Protein AF-A0A5B8LPK2-F1 (afdb_monomer_lite)

Sequence (133 aa):
MRNILSLARWVPFIIISVASLWASARTTEGYRDPVFDWDISWPAIANALTKMPHISSMVLIFLLAALAVGLGRLWLAALLTFAVAIGWEVVQMPTIGNNPRLADLAPDLVGIGIAWVIVALGAMLWRRLRPAR

Radius of gyration: 17.12 Å; chains: 1; bounding box: 50×18×56 Å

Foldseek 3Di:
DVVVQLVVLLVVLVVLLVVVLVVLLDAPVDWADFDAAADPDPVLLVVLLVPVVLLVSLLVSLVSLCSNVHPVPSVRSLVSSVVSVVSSLRSNRGYPPDHHYPSNCNSNVVSSVVNNVVSVVVVVVCVVPDPDD

Organism: NCBI:txid400770

pLDDT: mean 91.65, std 8.24, range [53.25, 98.56]

Structure (mmCIF, N/CA/C/O backbone):
data_AF-A0A5B8LPK2-F1
#
_entry.id   AF-A0A5B8LPK2-F1
#
loop_
_atom_site.group_PDB
_atom_site.id
_atom_site.type_symbol
_atom_site.label_atom_id
_atom_site.label_alt_id
_atom_site.label_comp_id
_atom_site.label_asym_id
_atom_site.label_entity_id
_atom_site.label_seq_id
_atom_site.pdbx_PDB_ins_code
_atom_site.Cartn_x
_atom_site.Cartn_y
_atom_site.Cartn_z
_atom_site.occupancy
_atom_site.B_iso_or_equiv
_atom_site.auth_seq_id
_atom_site.auth_comp_id
_atom_site.auth_asym_id
_atom_site.auth_atom_id
_atom_site.pdbx_PDB_model_num
ATOM 1 N N . MET A 1 1 ? -29.534 -4.105 8.029 1.00 57.16 1 MET A N 1
ATOM 2 C CA . MET A 1 1 ? -28.682 -2.893 8.165 1.00 57.16 1 MET A CA 1
ATOM 3 C C . MET A 1 1 ? -27.215 -3.196 8.489 1.00 57.16 1 MET A C 1
ATOM 5 O O . MET A 1 1 ? -26.349 -2.684 7.793 1.00 57.16 1 MET A O 1
ATOM 9 N N . ARG A 1 2 ? -26.901 -4.053 9.477 1.00 63.22 2 ARG A N 1
ATOM 10 C CA . ARG A 1 2 ? -25.512 -4.383 9.877 1.00 63.22 2 ARG A CA 1
ATOM 11 C C . ARG A 1 2 ? -24.631 -4.936 8.735 1.00 63.22 2 ARG A C 1
ATOM 13 O O . ARG A 1 2 ? -23.468 -4.561 8.639 1.00 63.22 2 ARG A O 1
ATOM 20 N N . ASN A 1 3 ? -25.201 -5.732 7.825 1.00 67.44 3 ASN A N 1
ATOM 21 C CA . ASN A 1 3 ? -24.483 -6.265 6.655 1.00 67.44 3 ASN A CA 1
ATOM 22 C C . ASN A 1 3 ? -24.221 -5.200 5.578 1.00 67.44 3 ASN A C 1
ATOM 24 O O . ASN A 1 3 ? -23.148 -5.187 4.990 1.00 67.44 3 ASN A O 1
ATOM 28 N N . ILE A 1 4 ? -25.154 -4.263 5.377 1.00 71.56 4 ILE A N 1
ATOM 29 C CA . ILE A 1 4 ? -25.017 -3.163 4.407 1.00 71.56 4 ILE A CA 1
ATOM 30 C C . ILE A 1 4 ? -23.896 -2.215 4.841 1.00 71.56 4 ILE A C 1
ATOM 32 O O . ILE A 1 4 ? -23.031 -1.882 4.042 1.00 71.56 4 ILE A O 1
ATOM 36 N N . LEU A 1 5 ? -23.852 -1.852 6.128 1.00 74.31 5 LEU A N 1
ATOM 37 C CA . LEU A 1 5 ? -22.760 -1.049 6.691 1.00 74.31 5 LEU A CA 1
ATOM 38 C C . LEU A 1 5 ? -21.414 -1.781 6.625 1.00 74.31 5 LEU A C 1
ATOM 40 O O . LEU A 1 5 ? -20.381 -1.152 6.423 1.00 74.31 5 LEU A O 1
ATOM 44 N N . SER A 1 6 ? -21.416 -3.108 6.780 1.00 76.56 6 SER A N 1
ATOM 45 C CA . SER A 1 6 ? -20.202 -3.910 6.626 1.00 76.56 6 SER A CA 1
ATOM 46 C C . SER A 1 6 ? -19.692 -3.902 5.185 1.00 76.56 6 SER A C 1
ATOM 48 O O . SER A 1 6 ? -18.493 -3.758 4.990 1.00 76.56 6 SER A O 1
ATOM 50 N N . LEU A 1 7 ? -20.577 -4.027 4.193 1.00 83.38 7 LEU A N 1
ATOM 51 C CA . LEU A 1 7 ? -20.241 -3.972 2.765 1.00 83.38 7 LEU A CA 1
ATOM 52 C C . LEU A 1 7 ? -19.806 -2.570 2.322 1.00 83.38 7 LEU A C 1
ATOM 54 O O . LEU A 1 7 ? -18.810 -2.431 1.620 1.00 83.38 7 LEU A O 1
ATOM 58 N N . ALA A 1 8 ? -20.487 -1.524 2.792 1.00 91.44 8 ALA A N 1
ATOM 59 C CA . ALA A 1 8 ? -20.169 -0.138 2.448 1.00 91.44 8 ALA A CA 1
ATOM 60 C C . ALA A 1 8 ? -18.730 0.257 2.826 1.00 91.44 8 ALA A C 1
ATOM 62 O O . ALA A 1 8 ? -18.109 1.058 2.136 1.00 91.44 8 ALA A O 1
ATOM 63 N N . ARG A 1 9 ? -18.164 -0.344 3.882 1.00 93.62 9 ARG A N 1
ATOM 64 C CA . ARG A 1 9 ? -16.775 -0.101 4.313 1.00 93.62 9 ARG A CA 1
ATOM 65 C C . ARG A 1 9 ? -15.723 -0.621 3.334 1.00 93.62 9 ARG A C 1
ATOM 67 O O . ARG A 1 9 ? -14.594 -0.147 3.379 1.00 93.62 9 ARG A O 1
ATOM 74 N N . TRP A 1 10 ? -16.076 -1.575 2.473 1.00 96.25 10 TRP A N 1
ATOM 75 C CA . TRP A 1 10 ? -15.172 -2.101 1.446 1.00 96.25 10 TRP A CA 1
ATOM 76 C C . TRP A 1 10 ? -15.109 -1.218 0.209 1.00 96.25 10 TRP A C 1
ATOM 78 O O . TRP A 1 10 ? -14.087 -1.208 -0.470 1.00 96.25 10 TRP A O 1
ATOM 88 N N . VAL A 1 11 ? -16.177 -0.468 -0.074 1.00 96.06 11 VAL A N 1
ATOM 89 C CA . VAL A 1 11 ? -16.303 0.331 -1.299 1.00 96.06 11 VAL A CA 1
ATOM 90 C C . VAL A 1 11 ? -15.118 1.289 -1.490 1.00 96.06 11 VAL A C 1
ATOM 92 O O . VAL A 1 11 ? -14.528 1.251 -2.568 1.00 96.06 11 VAL A O 1
ATOM 95 N N . PRO A 1 12 ? -14.682 2.076 -0.482 1.00 96.81 12 PRO A N 1
ATOM 96 C CA . PRO A 1 12 ? -13.538 2.970 -0.648 1.00 96.81 12 PRO A CA 1
ATOM 97 C C . PRO A 1 12 ? -12.239 2.229 -0.969 1.00 96.81 12 PRO A C 1
ATOM 99 O O . PRO A 1 12 ? -11.500 2.653 -1.850 1.00 96.81 12 PRO A O 1
ATOM 102 N N . PHE A 1 13 ? -11.977 1.110 -0.283 1.00 97.94 13 PHE A N 1
ATOM 103 C CA . PHE A 1 13 ? -10.787 0.296 -0.526 1.00 97.94 13 PHE A CA 1
ATOM 104 C C . PHE A 1 13 ? -10.791 -0.254 -1.953 1.00 97.94 13 PHE A C 1
ATOM 106 O O . PHE A 1 13 ? -9.843 -0.025 -2.691 1.00 97.94 13 PHE A O 1
ATOM 113 N N . ILE A 1 14 ? -11.889 -0.887 -2.375 1.00 97.75 14 ILE A N 1
ATOM 114 C CA . ILE A 1 14 ? -12.001 -1.484 -3.712 1.00 97.75 14 ILE A CA 1
ATOM 115 C C . ILE A 1 14 ? -11.819 -0.424 -4.801 1.00 97.75 14 ILE A C 1
ATOM 117 O O . ILE A 1 14 ? -11.015 -0.620 -5.708 1.00 97.75 14 ILE A O 1
ATOM 121 N N . ILE A 1 15 ? -12.534 0.703 -4.708 1.00 97.81 15 ILE A N 1
ATOM 122 C CA . ILE A 1 15 ? -12.465 1.762 -5.723 1.00 97.81 15 ILE A CA 1
ATOM 123 C C . ILE A 1 15 ? -11.040 2.303 -5.836 1.00 97.81 15 ILE A C 1
ATOM 125 O O . ILE A 1 15 ? -10.514 2.399 -6.942 1.00 97.81 15 ILE A O 1
ATOM 129 N N . ILE A 1 16 ? -10.404 2.632 -4.709 1.00 98.06 16 ILE A N 1
ATOM 130 C CA . ILE A 1 16 ? -9.068 3.236 -4.712 1.00 98.06 16 ILE A CA 1
ATOM 131 C C . ILE A 1 16 ? -8.002 2.232 -5.154 1.00 98.06 16 ILE A C 1
ATOM 133 O O . ILE A 1 16 ? -7.119 2.604 -5.919 1.00 98.06 16 ILE A O 1
ATOM 137 N N . SER A 1 17 ? -8.097 0.965 -4.747 1.00 97.75 17 SER A N 1
ATOM 138 C CA . SER A 1 17 ? -7.184 -0.089 -5.204 1.00 97.75 17 SER A CA 1
ATOM 139 C C . SER A 1 17 ? -7.297 -0.344 -6.706 1.00 97.75 17 SER A C 1
ATOM 141 O O . SER A 1 17 ? -6.284 -0.459 -7.387 1.00 97.75 17 SER A O 1
ATOM 143 N N . VAL A 1 18 ? -8.515 -0.400 -7.252 1.00 97.81 18 VAL A N 1
ATOM 144 C CA . VAL A 1 18 ? -8.713 -0.577 -8.699 1.00 97.81 18 VAL A CA 1
ATOM 145 C C . VAL A 1 18 ? -8.231 0.654 -9.466 1.00 97.81 18 VAL A C 1
ATOM 147 O O . VAL A 1 18 ? -7.528 0.516 -10.466 1.00 97.81 18 VAL A O 1
ATOM 150 N N . ALA A 1 19 ? -8.564 1.856 -8.992 1.00 97.00 19 ALA A N 1
ATOM 151 C CA . ALA A 1 19 ? -8.132 3.098 -9.622 1.00 97.00 19 ALA A CA 1
ATOM 152 C C . ALA A 1 19 ? -6.606 3.255 -9.603 1.00 97.00 19 ALA A C 1
ATOM 154 O O . ALA A 1 19 ? -6.035 3.711 -10.591 1.00 97.00 19 ALA A O 1
ATOM 155 N N . SER A 1 20 ? -5.937 2.853 -8.518 1.00 96.19 20 SER A N 1
ATOM 156 C CA . SER A 1 20 ? -4.479 2.924 -8.420 1.00 96.19 20 SER A CA 1
ATOM 157 C C . SER A 1 20 ? -3.788 1.906 -9.325 1.00 96.19 20 SER A C 1
ATOM 159 O O . SER A 1 20 ? -2.824 2.265 -9.991 1.00 96.19 20 SER A O 1
ATOM 161 N N . LEU A 1 21 ? -4.308 0.677 -9.432 1.00 95.69 21 LEU A N 1
ATOM 162 C CA . LEU A 1 21 ? -3.827 -0.312 -10.405 1.00 95.69 21 LEU A CA 1
ATOM 163 C C . LEU A 1 21 ? -3.982 0.199 -11.838 1.00 95.69 21 LEU A C 1
ATOM 165 O O . LEU A 1 21 ? -3.043 0.132 -12.627 1.00 95.69 21 LEU A O 1
ATOM 169 N N . TRP A 1 22 ? -5.150 0.755 -12.163 1.00 94.81 22 TRP A N 1
ATOM 170 C CA . TRP A 1 22 ? -5.387 1.351 -13.472 1.00 94.81 22 TRP A CA 1
ATOM 171 C C . TRP A 1 22 ? -4.416 2.499 -13.751 1.00 94.81 22 TRP A C 1
ATOM 173 O O . TRP A 1 22 ? -3.820 2.528 -14.821 1.00 94.81 22 TRP A O 1
ATOM 183 N N . ALA A 1 23 ? -4.209 3.402 -12.789 1.00 92.50 23 ALA A N 1
ATOM 184 C CA . ALA A 1 23 ? -3.270 4.512 -12.923 1.00 92.50 23 ALA A CA 1
ATOM 185 C C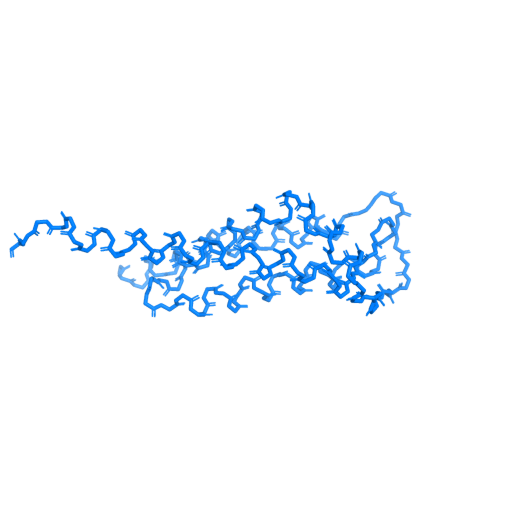 . ALA A 1 23 ? -1.821 4.029 -13.107 1.00 92.50 23 ALA A C 1
ATOM 187 O O . ALA A 1 23 ? -1.130 4.534 -13.987 1.00 92.50 23 ALA A O 1
ATOM 188 N N . SER A 1 24 ? -1.390 3.016 -12.350 1.00 90.19 24 SER A N 1
ATOM 189 C CA . SER A 1 24 ? -0.061 2.399 -12.473 1.00 90.19 24 SER A CA 1
ATOM 190 C C . SER A 1 24 ? 0.171 1.725 -13.828 1.00 90.19 24 SER A C 1
ATOM 192 O O . SER A 1 24 ? 1.300 1.682 -14.301 1.00 90.19 24 SER A O 1
ATOM 194 N N . ALA A 1 25 ? -0.884 1.228 -14.479 1.00 89.88 25 ALA A N 1
ATOM 195 C CA . ALA A 1 25 ? -0.802 0.599 -15.799 1.00 89.88 25 ALA A CA 1
ATOM 196 C C . ALA A 1 25 ? -0.748 1.607 -16.969 1.00 89.88 25 ALA A C 1
ATOM 198 O O . ALA A 1 25 ? -0.624 1.209 -18.135 1.00 89.88 25 ALA A O 1
ATOM 199 N N . ARG A 1 26 ? -0.913 2.910 -16.699 1.00 89.81 26 ARG A N 1
ATOM 200 C CA . ARG A 1 26 ? -0.916 3.954 -17.731 1.00 89.81 26 ARG A CA 1
ATOM 201 C C . ARG A 1 26 ? 0.514 4.340 -18.090 1.00 89.81 26 ARG A C 1
ATOM 203 O O . ARG A 1 26 ? 1.324 4.654 -17.230 1.00 89.81 26 ARG A O 1
ATOM 210 N N . THR A 1 27 ? 0.784 4.404 -19.387 1.00 84.06 27 THR A N 1
ATOM 211 C CA . THR A 1 27 ? 2.038 4.911 -19.948 1.00 84.06 27 THR A CA 1
ATOM 212 C C . THR A 1 27 ? 1.746 5.668 -21.239 1.00 84.06 27 THR A C 1
ATOM 214 O O . THR A 1 27 ? 0.781 5.366 -21.946 1.00 84.06 27 THR A O 1
ATOM 217 N N . THR A 1 28 ? 2.553 6.685 -21.525 1.00 82.00 28 THR A N 1
ATOM 218 C CA . THR A 1 28 ? 2.537 7.436 -22.789 1.00 82.00 28 THR A CA 1
ATOM 219 C C . THR A 1 28 ? 3.539 6.892 -23.803 1.00 82.00 28 THR A C 1
ATOM 221 O O . THR A 1 28 ? 3.491 7.280 -24.965 1.00 82.00 28 THR A O 1
ATOM 224 N N . GLU A 1 29 ? 4.435 6.001 -23.376 1.00 87.50 29 GLU A N 1
ATOM 225 C CA . GLU A 1 29 ? 5.561 5.501 -24.176 1.00 87.50 29 GLU A CA 1
ATOM 226 C C . GLU A 1 29 ? 5.274 4.136 -24.821 1.00 87.50 29 GLU A C 1
ATOM 228 O O . GLU A 1 29 ? 6.042 3.667 -25.656 1.00 87.50 29 GLU A O 1
ATOM 233 N N . GLY A 1 30 ? 4.140 3.517 -24.478 1.00 89.56 30 GLY A N 1
ATOM 234 C CA . GLY A 1 30 ? 3.704 2.228 -25.013 1.00 89.56 30 GLY A CA 1
ATOM 235 C C . GLY A 1 30 ? 4.044 1.045 -24.106 1.00 89.56 30 GLY A C 1
ATOM 236 O O . GLY A 1 30 ? 4.480 1.204 -22.966 1.00 89.56 30 GLY A O 1
ATOM 237 N N . TYR A 1 31 ? 3.800 -0.160 -24.616 1.00 91.06 31 TYR A N 1
ATOM 238 C CA . TYR A 1 31 ? 3.987 -1.408 -23.881 1.00 91.06 31 TYR A CA 1
ATOM 239 C C . TYR A 1 31 ? 5.113 -2.242 -24.494 1.00 91.06 31 TYR A C 1
ATOM 241 O O . TYR A 1 31 ? 5.367 -2.179 -25.696 1.00 91.06 31 TYR A O 1
ATOM 249 N N . ARG A 1 32 ? 5.767 -3.035 -23.652 1.00 89.62 32 ARG A N 1
ATOM 250 C CA . ARG A 1 32 ? 6.816 -3.997 -23.988 1.00 89.62 32 ARG A CA 1
ATOM 251 C C . ARG A 1 32 ? 6.518 -5.344 -23.335 1.00 89.62 32 ARG A C 1
ATOM 253 O O . ARG A 1 32 ? 5.607 -5.450 -22.511 1.00 89.62 32 ARG A O 1
ATOM 260 N N . ASP A 1 33 ? 7.325 -6.346 -23.667 1.00 91.75 33 ASP A N 1
ATOM 261 C CA . ASP A 1 33 ? 7.305 -7.614 -22.945 1.00 91.75 33 ASP A CA 1
ATOM 262 C C . ASP A 1 33 ? 7.546 -7.379 -21.442 1.00 91.75 33 ASP A C 1
ATOM 264 O O . ASP A 1 33 ? 8.379 -6.535 -21.089 1.00 91.75 33 ASP A O 1
ATOM 268 N N . PRO A 1 34 ? 6.827 -8.087 -20.549 1.00 89.75 34 PRO A N 1
ATOM 269 C CA . PRO A 1 34 ? 6.977 -7.916 -19.110 1.00 89.75 34 PRO A CA 1
ATOM 270 C C . PRO A 1 34 ? 8.419 -8.154 -18.653 1.00 89.75 34 PRO A C 1
ATOM 272 O O . PRO A 1 34 ? 8.971 -9.238 -18.845 1.00 89.75 34 PRO A O 1
ATOM 275 N N . VAL A 1 35 ? 9.011 -7.154 -18.000 1.00 88.19 35 VAL A N 1
ATOM 276 C CA . VAL A 1 35 ? 10.331 -7.269 -17.368 1.00 88.19 35 VAL A CA 1
ATOM 277 C C . VAL A 1 35 ? 10.209 -6.903 -15.896 1.00 88.19 35 VAL A C 1
ATOM 279 O O . VAL A 1 35 ? 9.599 -5.894 -15.551 1.00 88.19 35 VAL A O 1
ATOM 282 N N . PHE A 1 36 ? 10.819 -7.721 -15.041 1.00 88.81 36 PHE A N 1
ATOM 283 C CA . PHE A 1 36 ? 10.946 -7.460 -13.614 1.00 88.81 36 PHE A CA 1
ATOM 284 C C . PHE A 1 36 ? 12.416 -7.517 -13.220 1.00 88.81 36 PHE A C 1
ATOM 286 O O . PHE A 1 36 ? 13.113 -8.483 -13.545 1.00 88.81 36 PHE A O 1
ATOM 293 N N . ASP A 1 37 ? 12.881 -6.473 -12.547 1.00 90.00 37 ASP A N 1
ATOM 294 C CA . ASP A 1 37 ? 14.252 -6.392 -12.066 1.00 90.00 37 ASP A CA 1
ATOM 295 C C . ASP A 1 37 ? 14.337 -6.959 -10.641 1.00 90.00 37 ASP A C 1
ATOM 297 O O . ASP A 1 37 ? 13.649 -6.526 -9.716 1.00 90.00 37 ASP A O 1
ATOM 301 N N . TRP A 1 38 ? 15.181 -7.973 -10.472 1.00 91.44 38 TRP A N 1
ATOM 302 C CA . TRP A 1 38 ? 15.350 -8.701 -9.216 1.00 91.44 38 TRP A CA 1
ATOM 303 C C . TRP A 1 38 ? 16.370 -8.048 -8.270 1.00 91.44 38 TRP A C 1
ATOM 305 O O . TRP A 1 38 ? 16.708 -8.647 -7.246 1.00 91.44 38 TRP A O 1
ATOM 315 N N . ASP A 1 39 ? 16.869 -6.847 -8.583 1.00 91.25 39 ASP A N 1
ATOM 316 C CA . ASP A 1 39 ? 17.823 -6.139 -7.732 1.00 91.25 39 ASP A CA 1
ATOM 317 C C . ASP A 1 39 ? 17.245 -5.837 -6.336 1.00 91.25 39 ASP A C 1
ATOM 319 O O . ASP A 1 39 ? 16.176 -5.242 -6.172 1.00 91.25 39 ASP A O 1
ATOM 323 N N . ILE A 1 40 ? 18.002 -6.248 -5.319 1.00 91.00 40 ILE A N 1
ATOM 324 C CA . ILE A 1 40 ? 17.742 -6.032 -3.889 1.00 91.00 40 ILE A CA 1
ATOM 325 C C . ILE A 1 40 ? 18.959 -5.400 -3.196 1.00 91.00 40 ILE A C 1
ATOM 327 O O . ILE A 1 40 ? 19.105 -5.439 -1.973 1.00 91.00 40 ILE A O 1
ATOM 331 N N . SER A 1 41 ? 19.876 -4.834 -3.979 1.00 94.19 41 SER A N 1
ATOM 332 C CA . SER A 1 41 ? 21.056 -4.165 -3.459 1.00 94.19 41 SER A CA 1
ATOM 333 C C . SER A 1 41 ? 20.673 -3.025 -2.511 1.00 94.19 41 SER A C 1
ATOM 335 O O . SER A 1 41 ? 19.648 -2.354 -2.660 1.00 94.19 41 SER A O 1
ATOM 337 N N . TRP A 1 42 ? 21.525 -2.777 -1.514 1.00 94.38 42 TRP A N 1
ATOM 338 C CA . TRP A 1 42 ? 21.291 -1.697 -0.557 1.00 94.38 42 TRP A CA 1
ATOM 339 C C . TRP A 1 42 ? 21.103 -0.320 -1.220 1.00 94.38 42 TRP A C 1
ATOM 341 O O . TRP A 1 42 ? 20.177 0.392 -0.828 1.00 94.38 42 TRP A O 1
ATOM 351 N N . PRO A 1 43 ? 21.884 0.063 -2.253 1.00 94.38 43 PRO A N 1
ATOM 352 C CA . PRO A 1 43 ? 21.643 1.304 -2.986 1.00 94.38 43 PRO A CA 1
ATOM 353 C C . PRO A 1 43 ? 20.265 1.359 -3.657 1.00 94.38 43 PRO A C 1
ATOM 355 O O . PRO A 1 43 ? 19.615 2.404 -3.613 1.00 94.38 43 PRO A O 1
ATOM 358 N N . ALA A 1 44 ? 19.793 0.251 -4.239 1.00 92.12 44 ALA A N 1
ATOM 359 C CA . ALA A 1 44 ? 18.472 0.192 -4.860 1.00 92.12 44 ALA A CA 1
ATOM 360 C C . ALA A 1 44 ? 17.349 0.348 -3.830 1.00 92.12 44 ALA A C 1
ATOM 362 O O . ALA A 1 44 ? 16.442 1.152 -4.047 1.00 92.12 44 ALA A O 1
ATOM 363 N N . ILE A 1 45 ? 17.452 -0.337 -2.685 1.00 93.12 45 ILE A N 1
ATOM 364 C CA . ILE A 1 45 ? 16.513 -0.189 -1.562 1.00 93.12 45 ILE A CA 1
ATOM 365 C C . ILE A 1 45 ? 16.515 1.253 -1.045 1.00 93.12 45 ILE A C 1
ATOM 367 O O . ILE A 1 45 ? 15.456 1.863 -0.916 1.00 93.12 45 ILE A O 1
ATOM 371 N N . ALA A 1 46 ? 17.690 1.826 -0.773 1.00 94.19 46 ALA A N 1
ATOM 372 C CA . ALA A 1 46 ? 17.806 3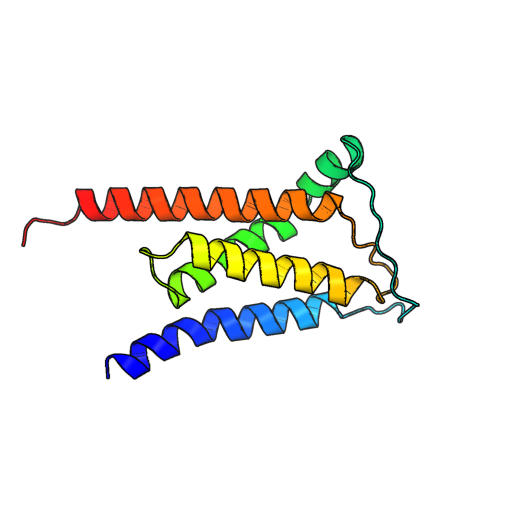.190 -0.264 1.00 94.19 46 ALA A CA 1
ATOM 373 C C . ALA A 1 46 ? 17.186 4.207 -1.231 1.00 94.19 46 ALA A C 1
ATOM 375 O O . ALA A 1 46 ? 16.435 5.084 -0.806 1.00 94.19 46 ALA A O 1
ATOM 376 N N . ASN A 1 47 ? 17.437 4.051 -2.532 1.00 92.69 47 ASN A N 1
ATOM 377 C CA . ASN A 1 47 ? 16.812 4.868 -3.563 1.00 92.69 47 ASN A CA 1
ATOM 378 C C . ASN A 1 47 ? 15.287 4.673 -3.606 1.00 92.69 47 ASN A C 1
ATOM 380 O O . ASN A 1 47 ? 14.550 5.658 -3.643 1.00 92.69 47 ASN A O 1
ATOM 384 N N . ALA A 1 48 ? 14.794 3.433 -3.556 1.00 91.06 48 ALA A N 1
ATOM 385 C CA . ALA A 1 48 ? 13.362 3.133 -3.529 1.00 91.06 48 ALA A CA 1
ATOM 386 C C . ALA A 1 48 ? 12.659 3.781 -2.324 1.00 91.06 48 ALA A C 1
ATOM 388 O O . ALA A 1 48 ? 11.585 4.365 -2.468 1.00 91.06 48 ALA A O 1
ATOM 389 N N . LEU A 1 49 ? 13.304 3.783 -1.155 1.00 94.00 49 LEU A N 1
ATOM 390 C CA . LEU A 1 49 ? 12.785 4.408 0.064 1.00 94.00 49 LEU A CA 1
ATOM 391 C C . LEU A 1 49 ? 12.664 5.935 -0.015 1.00 94.00 49 LEU A C 1
ATOM 393 O O . LEU A 1 49 ? 11.948 6.516 0.793 1.00 94.00 49 LEU A O 1
ATOM 397 N N . THR A 1 50 ? 13.294 6.602 -0.987 1.00 93.12 50 THR A N 1
ATOM 398 C CA . THR A 1 50 ? 13.104 8.050 -1.201 1.00 93.12 50 THR A CA 1
ATOM 399 C C . THR A 1 50 ? 11.779 8.392 -1.886 1.00 93.12 50 THR A C 1
ATOM 401 O O . THR A 1 50 ? 11.365 9.554 -1.887 1.00 93.12 50 THR A O 1
ATOM 404 N N . LYS A 1 51 ? 11.072 7.396 -2.441 1.00 87.75 51 LYS A N 1
ATOM 405 C CA . LYS A 1 51 ? 9.814 7.572 -3.178 1.00 87.75 51 LYS A CA 1
ATOM 406 C C . LYS A 1 51 ? 8.643 7.855 -2.223 1.00 87.75 51 LYS A C 1
ATOM 408 O O . LYS A 1 51 ? 7.742 7.037 -2.049 1.00 87.75 51 LYS A O 1
ATOM 413 N N . MET A 1 52 ? 8.620 9.045 -1.620 1.00 91.31 52 MET A N 1
ATOM 414 C CA . MET A 1 52 ? 7.587 9.467 -0.657 1.00 91.31 52 MET A CA 1
ATOM 415 C C . MET A 1 52 ? 6.138 9.329 -1.160 1.00 91.31 52 MET A C 1
ATOM 417 O O . MET A 1 52 ? 5.283 8.931 -0.360 1.00 91.31 52 MET A O 1
ATOM 421 N N . PRO A 1 53 ? 5.818 9.591 -2.447 1.00 91.75 53 PRO A N 1
ATOM 422 C CA . PRO A 1 53 ? 4.471 9.346 -2.965 1.00 91.75 53 PRO A CA 1
ATOM 423 C C . PRO A 1 53 ? 4.056 7.869 -2.892 1.00 91.75 53 PRO A C 1
ATOM 425 O O . PRO A 1 53 ? 2.891 7.581 -2.618 1.00 91.75 53 PRO A O 1
ATOM 428 N N . HIS A 1 54 ? 5.003 6.939 -3.066 1.00 91.25 54 HIS A N 1
ATOM 429 C CA . HIS A 1 54 ? 4.761 5.498 -2.964 1.00 91.25 54 HIS A CA 1
ATOM 430 C C . HIS A 1 54 ? 4.363 5.130 -1.526 1.00 91.25 54 HIS A C 1
ATOM 432 O O . HIS A 1 54 ? 3.263 4.632 -1.284 1.00 91.25 54 HIS A O 1
ATOM 438 N N . ILE A 1 55 ? 5.203 5.499 -0.552 1.00 95.38 55 ILE A N 1
ATOM 439 C CA . ILE A 1 55 ? 4.964 5.242 0.878 1.00 95.38 55 ILE A CA 1
ATOM 440 C C . ILE A 1 55 ? 3.632 5.855 1.330 1.00 95.38 55 ILE A C 1
ATOM 442 O O . ILE A 1 55 ? 2.838 5.207 2.012 1.00 95.38 55 ILE A O 1
ATOM 446 N N . SER A 1 56 ? 3.353 7.093 0.918 1.00 95.88 56 SER A N 1
ATOM 447 C CA . SER A 1 56 ? 2.111 7.791 1.276 1.00 95.88 56 SER A CA 1
ATOM 448 C C . SER A 1 56 ? 0.871 7.094 0.708 1.00 95.88 56 SER A C 1
ATOM 450 O O . SER A 1 56 ? -0.149 6.982 1.391 1.00 95.88 56 SER A O 1
ATOM 452 N N . SER A 1 57 ? 0.965 6.575 -0.519 1.00 95.88 57 SER A N 1
ATOM 453 C CA . SER A 1 57 ? -0.121 5.812 -1.144 1.00 95.88 57 SER A CA 1
ATOM 454 C C . SER A 1 57 ? -0.375 4.493 -0.410 1.00 95.88 57 SER A C 1
ATOM 456 O O . SER A 1 57 ? -1.531 4.129 -0.188 1.00 95.88 57 SER A O 1
ATOM 458 N N . MET A 1 58 ? 0.682 3.826 0.061 1.00 97.81 58 MET A N 1
ATOM 459 C CA . MET A 1 58 ? 0.571 2.615 0.882 1.00 97.81 58 MET A CA 1
ATOM 460 C C . MET A 1 58 ? -0.093 2.880 2.226 1.00 97.81 58 MET A C 1
ATOM 462 O O . MET A 1 58 ? -0.962 2.114 2.646 1.00 97.81 58 MET A O 1
ATOM 466 N N . VAL A 1 59 ? 0.240 4.002 2.869 1.00 98.00 59 VAL A N 1
ATOM 467 C CA . VAL A 1 59 ? -0.437 4.424 4.099 1.00 98.00 59 VAL A CA 1
ATOM 468 C C . VAL A 1 59 ? -1.932 4.616 3.854 1.00 98.00 59 VAL A C 1
ATOM 470 O O . VAL A 1 59 ? -2.748 4.069 4.597 1.00 98.00 59 VAL A O 1
ATOM 473 N N . LEU A 1 60 ? -2.314 5.342 2.799 1.00 98.12 60 LEU A N 1
ATOM 474 C CA . LEU A 1 60 ? -3.722 5.557 2.459 1.00 98.12 60 LEU A CA 1
ATOM 475 C C . LEU A 1 60 ? -4.457 4.231 2.220 1.00 98.12 60 LEU A C 1
ATOM 477 O O . LEU A 1 60 ? -5.514 4.000 2.810 1.00 98.12 60 LEU A O 1
ATOM 481 N N . ILE A 1 61 ? -3.900 3.349 1.391 1.00 98.12 61 ILE A N 1
ATOM 482 C CA . ILE A 1 61 ? -4.527 2.062 1.063 1.00 98.12 61 ILE A CA 1
ATOM 483 C C . ILE A 1 61 ? -4.664 1.196 2.312 1.00 98.12 61 ILE A C 1
ATOM 485 O O . ILE A 1 61 ? -5.728 0.609 2.519 1.00 98.12 61 ILE A O 1
ATOM 489 N N . PHE A 1 62 ? -3.664 1.195 3.195 1.00 98.56 62 PHE A N 1
ATOM 490 C CA . PHE A 1 62 ? -3.751 0.506 4.477 1.00 98.56 62 PHE A CA 1
ATOM 491 C C . PHE A 1 62 ? -4.886 1.038 5.346 1.00 98.56 62 PHE A C 1
ATOM 493 O O . PHE A 1 62 ? -5.634 0.250 5.925 1.00 98.56 62 PHE A O 1
ATOM 500 N N . LEU A 1 63 ? -5.059 2.358 5.439 1.00 98.12 63 LEU A N 1
ATOM 501 C CA . LEU A 1 63 ? -6.153 2.952 6.212 1.00 98.12 63 LEU A CA 1
ATOM 502 C C . LEU A 1 63 ? -7.522 2.535 5.660 1.00 98.12 63 LEU A C 1
ATOM 504 O O . LEU A 1 63 ? -8.423 2.199 6.434 1.00 98.12 63 LEU A O 1
ATOM 508 N N . LEU A 1 64 ? -7.671 2.490 4.334 1.00 98.19 64 LEU A N 1
ATOM 509 C CA . LEU A 1 64 ? -8.894 2.020 3.682 1.00 98.19 64 LEU A CA 1
ATOM 510 C C . LEU A 1 64 ? -9.113 0.517 3.901 1.00 98.19 64 LEU A C 1
ATOM 512 O O . LEU A 1 64 ? -10.232 0.097 4.195 1.00 98.19 64 LEU A O 1
ATOM 516 N N . ALA A 1 65 ? -8.055 -0.290 3.840 1.00 97.88 65 ALA A N 1
ATOM 517 C CA . ALA A 1 65 ? -8.119 -1.717 4.130 1.00 97.88 65 ALA A CA 1
ATOM 518 C C . ALA A 1 65 ? -8.490 -1.966 5.602 1.00 97.88 65 ALA A C 1
ATOM 520 O O . ALA A 1 65 ? -9.372 -2.772 5.893 1.00 97.88 65 ALA A O 1
ATOM 521 N N . ALA A 1 66 ? -7.896 -1.224 6.541 1.00 97.31 66 ALA A N 1
ATOM 522 C CA . ALA A 1 66 ? -8.214 -1.276 7.966 1.00 97.31 66 ALA A CA 1
ATOM 523 C C . ALA A 1 66 ? -9.658 -0.833 8.240 1.00 97.31 66 ALA A C 1
ATOM 525 O O . ALA A 1 66 ? -10.342 -1.427 9.083 1.00 97.31 66 ALA A O 1
ATOM 526 N N . LEU A 1 67 ? -10.161 0.159 7.499 1.00 95.56 67 LEU A N 1
ATOM 527 C CA . LEU A 1 67 ? -11.574 0.519 7.513 1.00 95.56 67 LEU A CA 1
ATOM 528 C C . LEU A 1 67 ? -12.438 -0.636 6.996 1.00 95.56 67 LEU A C 1
ATOM 530 O O . LEU A 1 67 ? -13.429 -0.958 7.650 1.00 95.56 67 LEU A O 1
ATOM 534 N N . ALA A 1 68 ? -12.065 -1.291 5.900 1.00 96.00 68 ALA A N 1
ATOM 535 C CA . ALA A 1 68 ? -12.816 -2.398 5.310 1.00 96.00 68 ALA A CA 1
ATOM 536 C C . ALA A 1 68 ? -12.893 -3.624 6.241 1.00 96.00 68 ALA A C 1
ATOM 538 O O . ALA A 1 68 ? -13.981 -4.127 6.535 1.00 96.00 68 ALA A O 1
ATOM 539 N N . VAL A 1 69 ? -11.756 -4.070 6.785 1.00 95.56 69 VAL A N 1
ATOM 540 C CA . VAL A 1 69 ? -11.667 -5.308 7.588 1.00 95.56 69 VAL A CA 1
ATOM 541 C C . VAL A 1 69 ? -11.908 -5.086 9.085 1.00 95.56 69 VAL A C 1
ATOM 543 O O . VAL A 1 69 ? -12.306 -6.010 9.808 1.00 95.56 69 VAL A O 1
ATOM 546 N N . GLY A 1 70 ? -11.721 -3.851 9.552 1.00 92.81 70 GLY A N 1
ATOM 547 C CA . GLY A 1 70 ? -11.841 -3.429 10.944 1.00 92.81 70 GLY A CA 1
ATOM 548 C C . GLY A 1 70 ? -10.560 -3.573 11.770 1.00 92.81 70 GLY A C 1
ATOM 549 O O . GLY A 1 70 ? -9.698 -4.404 11.505 1.00 92.81 70 GLY A O 1
ATOM 550 N N . LEU A 1 71 ? -10.489 -2.796 12.858 1.00 91.12 71 LEU A N 1
ATOM 551 C CA . LEU A 1 71 ? -9.309 -2.672 13.729 1.00 91.12 71 LEU A CA 1
ATOM 552 C C . LEU A 1 71 ? -8.869 -3.974 14.423 1.00 91.12 71 LEU A C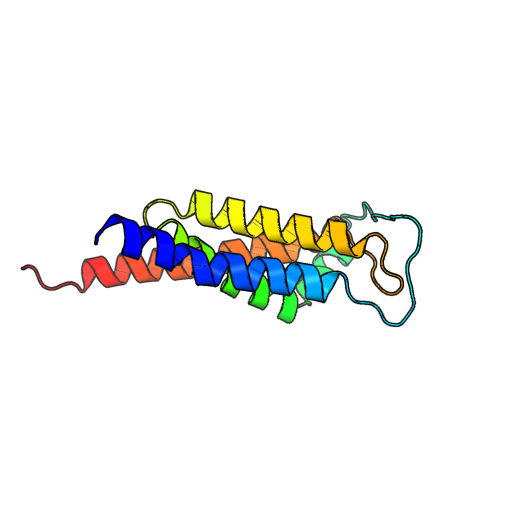 1
ATOM 554 O O . LEU A 1 71 ? -7.756 -4.050 14.924 1.00 91.12 71 LEU A O 1
ATOM 558 N N . GLY A 1 72 ? -9.729 -4.995 14.484 1.00 91.25 72 GLY A N 1
ATOM 559 C CA . GLY A 1 72 ? -9.373 -6.310 15.033 1.00 91.25 72 GLY A CA 1
ATOM 560 C C . GLY A 1 72 ? -8.578 -7.196 14.068 1.00 91.25 72 GLY A C 1
ATOM 561 O O . GLY A 1 72 ? -8.132 -8.266 14.465 1.00 91.25 72 GLY A O 1
ATOM 562 N N . ARG A 1 73 ? -8.428 -6.787 12.801 1.00 95.00 73 ARG A N 1
ATOM 563 C CA . ARG A 1 73 ? -7.830 -7.590 11.722 1.00 95.00 73 ARG A CA 1
ATOM 564 C C . ARG A 1 73 ? -6.789 -6.790 10.934 1.00 95.00 73 ARG A C 1
ATOM 566 O O . ARG A 1 73 ? -6.756 -6.856 9.712 1.00 95.00 73 ARG A O 1
ATOM 573 N N . LEU A 1 74 ? -5.934 -6.030 11.624 1.00 96.25 74 LEU A N 1
ATOM 574 C CA . LEU A 1 74 ? -4.899 -5.211 10.969 1.00 96.25 74 LEU A CA 1
ATOM 575 C C . LEU A 1 74 ? -3.925 -6.037 10.116 1.00 96.25 74 LEU A C 1
ATOM 577 O O . LEU A 1 74 ? -3.484 -5.561 9.079 1.00 96.25 74 LEU A O 1
ATOM 581 N N . TRP A 1 75 ? -3.676 -7.300 10.475 1.00 97.38 75 TRP A N 1
ATOM 582 C CA . TRP A 1 75 ? -2.897 -8.220 9.641 1.00 97.38 75 TRP A CA 1
ATOM 583 C C . TRP A 1 75 ? -3.540 -8.458 8.270 1.00 97.38 75 TRP A C 1
ATOM 585 O O . TRP A 1 75 ? -2.840 -8.516 7.264 1.00 97.38 75 TRP A O 1
ATOM 595 N N . LEU A 1 76 ? -4.874 -8.540 8.211 1.00 97.81 76 LEU A N 1
ATOM 596 C CA . LEU A 1 76 ? -5.594 -8.702 6.954 1.00 97.81 76 LEU A CA 1
ATOM 597 C C . LEU A 1 76 ? -5.562 -7.399 6.151 1.00 97.81 76 LEU A C 1
ATOM 599 O O . LEU A 1 76 ? -5.445 -7.444 4.934 1.00 97.81 76 LEU A O 1
ATOM 603 N N . ALA A 1 77 ? -5.605 -6.243 6.822 1.00 98.06 77 ALA A N 1
ATOM 604 C CA . ALA A 1 77 ? -5.411 -4.952 6.164 1.00 98.06 77 ALA A CA 1
ATOM 605 C C . ALA A 1 77 ? -4.013 -4.845 5.531 1.00 98.06 77 ALA A C 1
ATOM 607 O O . ALA A 1 77 ? -3.899 -4.419 4.383 1.00 98.06 77 ALA A O 1
ATOM 608 N N . ALA A 1 78 ? -2.970 -5.291 6.239 1.00 98.19 78 ALA A N 1
ATOM 609 C CA . ALA A 1 78 ? -1.611 -5.357 5.706 1.00 98.19 78 ALA A CA 1
ATOM 610 C C . ALA A 1 78 ? -1.520 -6.278 4.492 1.00 98.19 78 ALA A C 1
ATOM 612 O O . ALA A 1 78 ? -1.003 -5.864 3.463 1.00 98.19 78 ALA A O 1
ATOM 613 N N . LEU A 1 79 ? -2.073 -7.492 4.591 1.00 98.31 79 LEU A N 1
ATOM 614 C CA . LEU A 1 79 ? -2.056 -8.461 3.497 1.00 98.31 79 LEU A CA 1
ATOM 615 C C . LEU A 1 79 ? -2.763 -7.921 2.249 1.00 98.31 79 LEU A C 1
ATOM 617 O O . LEU A 1 79 ? -2.238 -8.035 1.147 1.00 98.31 79 LEU A O 1
ATOM 621 N N . LEU A 1 80 ? -3.934 -7.302 2.419 1.00 98.31 80 LEU A N 1
ATOM 622 C CA . LEU A 1 80 ? -4.676 -6.695 1.315 1.00 98.31 80 LEU A CA 1
ATOM 623 C C . LEU A 1 80 ? -3.920 -5.518 0.691 1.00 98.31 80 LEU A C 1
ATOM 625 O O . LEU A 1 80 ? -3.904 -5.385 -0.526 1.00 98.31 80 LEU A O 1
ATOM 629 N N . THR A 1 81 ? -3.277 -4.686 1.509 1.00 98.44 81 THR A N 1
ATOM 630 C CA . THR A 1 81 ? -2.463 -3.562 1.021 1.00 98.44 81 THR A CA 1
ATOM 631 C C . THR A 1 81 ? -1.254 -4.064 0.241 1.00 98.44 81 THR A C 1
ATOM 633 O O . THR A 1 81 ? -1.007 -3.604 -0.867 1.00 98.44 81 THR A O 1
ATOM 636 N N . PHE A 1 82 ? -0.557 -5.071 0.770 1.00 97.94 82 PHE A N 1
ATOM 637 C CA . PHE A 1 82 ? 0.570 -5.706 0.096 1.00 97.94 82 PHE A CA 1
ATOM 638 C C . PHE A 1 82 ? 0.149 -6.387 -1.214 1.00 97.94 82 PHE A C 1
ATOM 640 O O . PHE A 1 82 ? 0.858 -6.313 -2.207 1.00 97.94 82 PHE A O 1
ATOM 647 N N . ALA A 1 83 ? -1.040 -6.992 -1.272 1.00 98.19 83 ALA A N 1
ATOM 648 C CA . ALA A 1 83 ? -1.562 -7.541 -2.522 1.00 98.19 83 ALA A CA 1
ATOM 649 C C . ALA A 1 83 ? -1.781 -6.456 -3.594 1.00 98.19 83 ALA A C 1
ATOM 651 O O . ALA A 1 83 ? -1.516 -6.697 -4.770 1.00 98.19 83 ALA A O 1
ATOM 652 N N . VAL A 1 84 ? -2.229 -5.257 -3.202 1.00 97.94 84 VAL A N 1
ATOM 653 C CA . VAL A 1 84 ? -2.352 -4.111 -4.122 1.00 97.94 84 VAL A CA 1
ATOM 654 C C . VAL A 1 84 ? -0.975 -3.638 -4.588 1.00 97.94 84 VAL A C 1
ATOM 656 O O . VAL A 1 84 ? -0.816 -3.363 -5.773 1.00 97.94 84 VAL A O 1
ATOM 659 N N . ALA A 1 85 ? 0.010 -3.618 -3.689 1.00 96.25 85 ALA A N 1
ATOM 660 C CA . ALA A 1 85 ? 1.403 -3.297 -3.992 1.00 96.25 85 ALA A CA 1
ATOM 661 C C . ALA A 1 85 ? 2.004 -4.216 -5.062 1.00 96.25 85 ALA A C 1
ATOM 663 O O . ALA A 1 85 ? 2.437 -3.759 -6.116 1.00 96.25 85 ALA A O 1
ATOM 664 N N . ILE A 1 86 ? 1.906 -5.533 -4.854 1.00 96.06 86 ILE A N 1
ATOM 665 C CA . ILE A 1 86 ? 2.310 -6.531 -5.853 1.00 96.06 86 ILE A CA 1
ATOM 666 C C . ILE A 1 86 ? 1.546 -6.324 -7.163 1.00 96.06 86 ILE A C 1
ATOM 668 O O . ILE A 1 86 ? 2.116 -6.440 -8.245 1.00 96.06 86 ILE A O 1
ATOM 672 N N . GLY A 1 87 ? 0.259 -5.983 -7.078 1.00 96.25 87 GLY A N 1
ATOM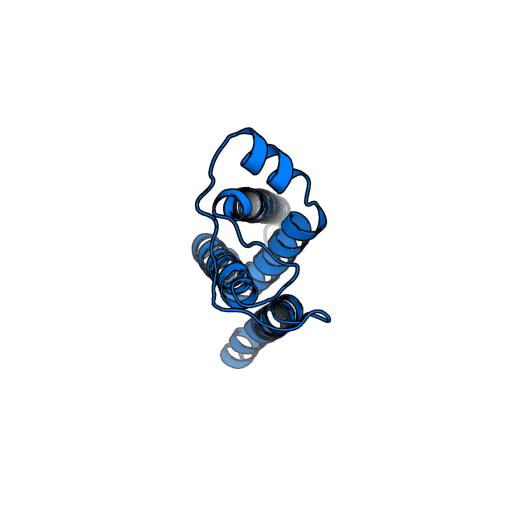 673 C CA . GLY A 1 87 ? -0.537 -5.635 -8.245 1.00 96.25 87 GLY A CA 1
ATOM 674 C C . GLY A 1 87 ? 0.046 -4.463 -9.039 1.00 96.25 87 GLY A C 1
ATOM 675 O O . GLY A 1 87 ? 0.060 -4.541 -10.265 1.00 96.25 87 GLY A O 1
ATOM 676 N N . TRP A 1 88 ? 0.549 -3.411 -8.381 1.00 94.94 88 TRP A N 1
ATOM 677 C CA . TRP A 1 88 ? 1.210 -2.286 -9.056 1.00 94.94 88 TRP A CA 1
ATOM 678 C C . TRP A 1 88 ? 2.444 -2.730 -9.824 1.00 94.94 88 TRP A C 1
ATOM 680 O O . TRP A 1 88 ? 2.548 -2.417 -11.008 1.00 94.94 88 TRP A O 1
ATOM 690 N N . GLU A 1 89 ? 3.319 -3.506 -9.190 1.00 93.12 89 GLU A N 1
ATOM 691 C CA . GLU A 1 89 ? 4.525 -4.022 -9.838 1.00 93.12 89 GLU A CA 1
ATOM 692 C C . GLU A 1 89 ? 4.163 -4.859 -11.074 1.00 93.12 89 GLU A C 1
ATOM 694 O O . GLU A 1 89 ? 4.699 -4.641 -12.160 1.00 93.12 89 GLU A O 1
ATOM 699 N N . VAL A 1 90 ? 3.173 -5.751 -10.951 1.00 94.06 90 VAL A N 1
ATOM 700 C CA . VAL A 1 90 ? 2.712 -6.617 -12.049 1.00 94.06 90 VAL A CA 1
ATOM 701 C C . VAL A 1 90 ? 2.156 -5.814 -13.225 1.00 94.06 90 VAL A C 1
ATOM 703 O O . VAL A 1 90 ? 2.509 -6.091 -14.372 1.00 94.06 90 VAL A O 1
ATOM 706 N N . VAL A 1 91 ? 1.299 -4.817 -12.978 1.00 93.88 91 VAL A N 1
ATOM 707 C CA . VAL A 1 91 ? 0.731 -4.011 -14.076 1.00 93.88 91 VAL A CA 1
ATOM 708 C C . VAL A 1 91 ? 1.746 -3.045 -14.689 1.00 93.88 91 VAL A C 1
ATOM 710 O O . VAL A 1 91 ? 1.546 -2.603 -15.821 1.00 93.88 91 VAL A O 1
ATOM 713 N N . GLN A 1 92 ? 2.834 -2.740 -13.978 1.00 92.31 92 GLN A N 1
ATOM 714 C CA . GLN A 1 92 ? 3.923 -1.897 -14.468 1.00 92.31 92 GLN A CA 1
ATOM 715 C C . GLN A 1 92 ? 4.972 -2.670 -15.280 1.00 92.31 92 GLN A C 1
ATOM 717 O O . GLN A 1 92 ? 5.607 -2.061 -16.141 1.00 92.31 92 GLN A O 1
ATOM 722 N N . MET A 1 93 ? 5.130 -3.989 -15.093 1.00 92.75 93 MET A N 1
ATOM 723 C CA . MET A 1 93 ? 6.102 -4.814 -15.844 1.00 92.75 93 MET A CA 1
ATOM 724 C C . MET A 1 93 ? 6.072 -4.605 -17.368 1.00 92.75 93 MET A C 1
ATOM 726 O O . MET A 1 93 ? 7.147 -4.483 -17.959 1.00 92.75 93 MET A O 1
ATOM 730 N N . PRO A 1 94 ? 4.900 -4.548 -18.034 1.00 91.56 94 PRO A N 1
ATOM 731 C CA . PRO A 1 94 ? 4.848 -4.323 -19.474 1.00 91.56 94 PRO A CA 1
ATOM 732 C C . PRO A 1 94 ? 4.897 -2.840 -19.866 1.00 91.56 94 PRO A C 1
ATOM 734 O O . PRO A 1 94 ? 4.913 -2.537 -21.053 1.00 91.56 94 PRO A O 1
ATOM 737 N N . THR A 1 95 ? 4.874 -1.887 -18.931 1.00 90.38 95 THR A N 1
ATOM 738 C CA . THR A 1 95 ? 4.827 -0.453 -19.272 1.00 90.38 95 THR A CA 1
ATOM 739 C C . THR A 1 95 ? 6.225 0.100 -19.547 1.00 90.38 95 THR A C 1
ATOM 741 O O . THR A 1 95 ? 7.130 -0.018 -18.720 1.00 90.38 95 THR A O 1
ATOM 744 N N . ILE A 1 96 ? 6.420 0.716 -20.717 1.00 85.38 96 ILE A N 1
ATOM 745 C CA . ILE A 1 96 ? 7.668 1.422 -21.037 1.00 85.38 96 ILE A CA 1
ATOM 746 C C . ILE A 1 96 ? 7.746 2.683 -20.160 1.00 85.38 96 ILE A C 1
ATOM 748 O O . ILE A 1 96 ? 6.725 3.330 -19.909 1.00 85.38 96 ILE A O 1
ATOM 752 N N . GLY A 1 97 ? 8.942 2.965 -19.636 1.00 80.81 97 GLY A N 1
ATOM 753 C CA . GLY A 1 97 ? 9.201 4.041 -18.672 1.00 80.81 97 GLY A CA 1
ATOM 754 C C . GLY A 1 97 ? 9.142 3.597 -17.206 1.00 80.81 97 GLY A C 1
ATOM 755 O O . GLY A 1 97 ? 9.736 4.252 -16.350 1.00 80.81 97 GLY A O 1
ATOM 756 N N . ASN A 1 98 ? 8.529 2.445 -16.912 1.00 82.06 98 ASN A N 1
ATOM 757 C CA . ASN A 1 98 ? 8.564 1.837 -15.585 1.00 82.06 98 ASN A CA 1
ATOM 758 C C . ASN A 1 98 ? 9.494 0.620 -15.564 1.00 82.06 98 ASN A C 1
ATOM 760 O O . ASN A 1 98 ? 9.568 -0.173 -16.506 1.00 82.06 98 ASN A O 1
ATOM 764 N N . ASN A 1 99 ? 10.209 0.480 -14.453 1.00 82.50 99 ASN A N 1
ATOM 765 C CA . ASN A 1 99 ? 11.072 -0.660 -14.171 1.00 82.50 99 ASN A CA 1
ATOM 766 C C . ASN A 1 99 ? 10.727 -1.160 -12.769 1.00 82.50 99 ASN A C 1
ATOM 768 O O . ASN A 1 99 ? 11.379 -0.715 -11.814 1.00 82.50 99 ASN A O 1
ATOM 772 N N . PRO A 1 100 ? 9.675 -1.996 -12.651 1.00 85.50 100 PRO A N 1
ATOM 773 C CA . PRO A 1 100 ? 9.319 -2.598 -11.379 1.00 85.50 100 PRO A CA 1
ATOM 774 C C . PRO A 1 100 ? 10.489 -3.437 -10.876 1.00 85.50 100 PRO A C 1
ATOM 776 O O . PRO A 1 100 ? 11.150 -4.149 -11.649 1.00 85.50 100 PRO A O 1
ATOM 779 N N . ARG A 1 101 ? 10.776 -3.285 -9.588 1.00 89.38 101 ARG A N 1
ATOM 780 C CA . ARG A 1 101 ? 11.977 -3.813 -8.944 1.00 89.38 101 ARG A CA 1
ATOM 781 C C . ARG A 1 101 ? 11.614 -4.532 -7.668 1.00 89.38 101 ARG A C 1
ATOM 783 O O . ARG A 1 101 ? 10.779 -4.064 -6.904 1.00 89.38 101 ARG A O 1
ATOM 790 N N . LEU A 1 102 ? 12.345 -5.593 -7.344 1.00 91.12 102 LEU A N 1
ATOM 791 C CA . LEU A 1 102 ? 12.184 -6.244 -6.046 1.00 91.12 102 LEU A CA 1
ATOM 792 C C . LEU A 1 102 ? 12.471 -5.274 -4.884 1.00 91.12 102 LEU A C 1
ATOM 794 O O . LEU A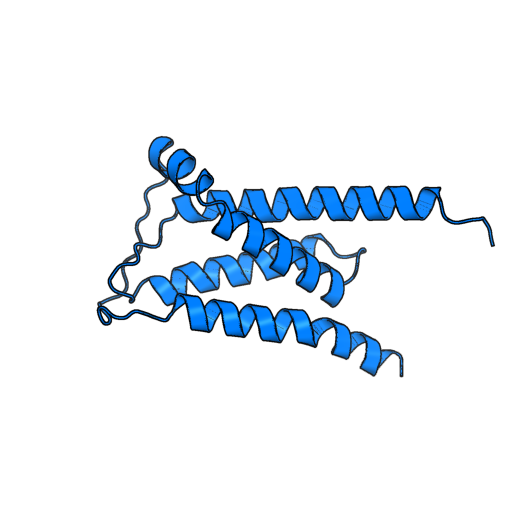 1 102 ? 11.778 -5.304 -3.868 1.00 91.12 102 LEU A O 1
ATOM 798 N N . ALA A 1 103 ? 13.437 -4.367 -5.054 1.00 93.12 103 ALA A N 1
ATOM 799 C CA . ALA A 1 103 ? 13.706 -3.283 -4.109 1.00 93.12 103 ALA A CA 1
ATOM 800 C C . ALA A 1 103 ? 12.512 -2.332 -3.884 1.00 93.12 103 ALA A C 1
ATOM 802 O O . ALA A 1 103 ? 12.434 -1.717 -2.819 1.00 93.12 103 ALA A O 1
ATOM 803 N N . ASP A 1 104 ? 11.573 -2.222 -4.832 1.00 91.25 104 ASP A N 1
ATOM 804 C CA . ASP A 1 104 ? 10.385 -1.372 -4.694 1.00 91.25 104 ASP A CA 1
ATOM 805 C C . ASP A 1 104 ? 9.356 -1.948 -3.704 1.00 91.25 104 ASP A C 1
ATOM 807 O O . ASP A 1 104 ? 8.527 -1.201 -3.196 1.00 91.25 104 ASP A O 1
ATOM 811 N N . LEU A 1 105 ? 9.522 -3.200 -3.253 1.00 93.25 105 LEU A N 1
ATOM 812 C CA . LEU A 1 105 ? 8.767 -3.742 -2.113 1.00 93.25 105 LEU A CA 1
ATOM 813 C C . LEU A 1 105 ? 9.177 -3.129 -0.764 1.00 93.25 105 LEU A C 1
ATOM 815 O O . LEU A 1 105 ? 8.442 -3.218 0.223 1.00 93.25 105 LEU A O 1
ATOM 819 N N . ALA A 1 106 ? 10.363 -2.521 -0.675 1.00 94.81 106 ALA A N 1
ATOM 820 C CA . ALA A 1 106 ? 10.831 -1.900 0.560 1.00 94.81 106 ALA A CA 1
ATOM 821 C C . ALA A 1 106 ? 9.956 -0.707 0.996 1.00 94.81 106 ALA A C 1
ATOM 823 O O . ALA A 1 106 ? 9.494 -0.715 2.144 1.00 94.81 106 ALA A O 1
ATOM 824 N N . PRO A 1 107 ? 9.678 0.303 0.141 1.00 94.75 107 PRO A N 1
ATOM 825 C CA . PRO A 1 107 ? 8.738 1.364 0.497 1.00 94.75 107 PRO A CA 1
ATOM 826 C C . PRO A 1 107 ? 7.326 0.838 0.806 1.00 94.75 107 PRO A C 1
ATOM 828 O O . PRO A 1 107 ? 6.658 1.436 1.654 1.00 94.75 107 PRO A O 1
ATOM 831 N N . ASP A 1 108 ? 6.900 -0.295 0.236 1.00 96.06 108 ASP A N 1
ATOM 832 C CA . ASP A 1 108 ? 5.602 -0.917 0.550 1.00 96.06 108 ASP A CA 1
ATOM 833 C C . ASP A 1 108 ? 5.519 -1.371 1.995 1.00 96.06 108 ASP A C 1
ATOM 835 O O . ASP A 1 108 ? 4.608 -0.993 2.741 1.00 96.06 108 ASP A O 1
ATOM 839 N N . LEU A 1 109 ? 6.513 -2.153 2.412 1.00 96.62 109 LEU A N 1
ATOM 840 C CA . LEU A 1 109 ? 6.609 -2.654 3.776 1.00 96.62 109 LEU A CA 1
ATOM 841 C C . LEU A 1 109 ? 6.756 -1.506 4.777 1.00 96.62 109 LEU A C 1
ATOM 843 O O . LEU A 1 109 ? 6.144 -1.546 5.847 1.00 96.62 109 LEU A O 1
ATOM 847 N N . VAL A 1 110 ? 7.509 -0.460 4.425 1.00 97.62 110 VAL A N 1
ATOM 848 C CA . VAL A 1 110 ? 7.646 0.740 5.261 1.00 97.62 110 VAL A CA 1
ATOM 849 C C . VAL A 1 110 ? 6.313 1.478 5.393 1.00 97.62 110 VAL A C 1
ATOM 851 O O . VAL A 1 110 ? 5.901 1.777 6.515 1.00 97.62 110 VAL A O 1
ATOM 854 N N . GLY A 1 111 ? 5.600 1.730 4.293 1.00 97.25 111 GLY A N 1
ATOM 855 C CA . GLY A 1 111 ? 4.296 2.400 4.322 1.00 97.25 111 GLY A CA 1
ATOM 856 C C . GLY A 1 111 ? 3.251 1.622 5.123 1.00 97.25 111 GLY A C 1
ATOM 857 O O . GLY A 1 111 ? 2.574 2.197 5.981 1.00 97.25 111 GLY A O 1
ATOM 858 N N . ILE A 1 112 ? 3.178 0.304 4.918 1.00 98.00 112 ILE A N 1
ATOM 859 C CA . ILE A 1 112 ? 2.318 -0.598 5.698 1.00 98.00 112 ILE A CA 1
ATOM 860 C C . ILE A 1 112 ? 2.696 -0.553 7.182 1.00 98.00 112 ILE A C 1
ATOM 862 O O . ILE A 1 112 ? 1.815 -0.411 8.032 1.00 98.00 112 ILE A O 1
ATOM 866 N N . GLY A 1 113 ? 3.988 -0.638 7.5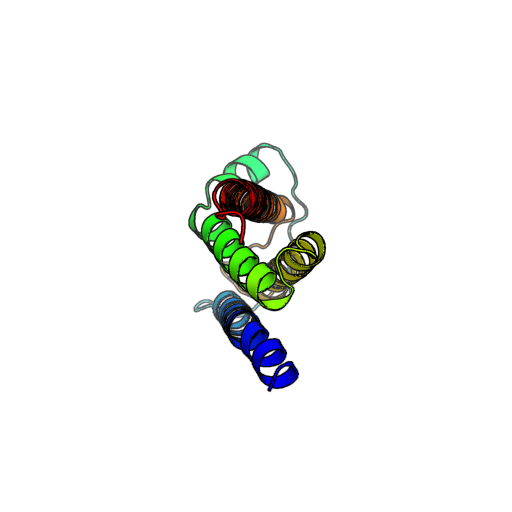09 1.00 97.94 113 GLY A N 1
ATOM 867 C CA . GLY A 1 113 ? 4.481 -0.602 8.886 1.00 97.94 113 GLY A CA 1
ATOM 868 C C . GLY A 1 113 ? 4.130 0.702 9.603 1.00 97.94 113 GLY A C 1
ATOM 869 O O . GLY A 1 113 ? 3.582 0.673 10.708 1.00 97.94 113 GLY A O 1
ATOM 870 N N . ILE A 1 114 ? 4.366 1.845 8.953 1.00 97.69 114 ILE A N 1
ATOM 871 C CA . ILE A 1 114 ? 4.015 3.173 9.478 1.00 97.69 114 ILE A CA 1
ATOM 872 C C . ILE A 1 114 ? 2.510 3.257 9.751 1.00 97.69 114 ILE A C 1
ATOM 874 O O . ILE A 1 114 ? 2.095 3.610 10.858 1.00 97.69 114 ILE A O 1
ATOM 878 N N . ALA A 1 115 ? 1.681 2.901 8.767 1.00 97.50 115 ALA A N 1
ATOM 879 C CA . ALA A 1 115 ? 0.229 2.969 8.900 1.00 97.50 115 ALA A CA 1
ATOM 880 C C . ALA A 1 115 ? -0.292 2.038 9.999 1.00 97.50 115 ALA A C 1
ATOM 882 O O . ALA A 1 115 ? -1.161 2.427 10.784 1.00 97.50 115 ALA A O 1
ATOM 883 N N . TRP A 1 116 ? 0.271 0.833 10.104 1.00 98.12 116 TRP A N 1
ATOM 884 C CA . TRP A 1 116 ? -0.069 -0.106 11.163 1.00 98.12 116 TRP A CA 1
ATOM 885 C C . TRP A 1 116 ? 0.197 0.500 12.537 1.00 98.12 116 TRP A C 1
ATOM 887 O O . TRP A 1 116 ? -0.697 0.485 13.387 1.00 98.12 116 TRP A O 1
ATOM 897 N N . VAL A 1 117 ? 1.392 1.055 12.760 1.00 97.69 117 VAL A N 1
ATOM 898 C CA . VAL A 1 117 ? 1.758 1.684 14.038 1.00 97.69 117 VAL A CA 1
ATOM 899 C C . VAL A 1 117 ? 0.808 2.835 14.365 1.00 97.69 117 VAL A C 1
ATOM 901 O O . VAL A 1 117 ? 0.268 2.873 15.472 1.00 97.69 117 VAL A O 1
ATOM 904 N N . ILE A 1 118 ? 0.528 3.718 13.402 1.00 96.62 118 ILE A N 1
ATOM 905 C CA . ILE A 1 118 ? -0.410 4.840 13.577 1.00 96.62 118 ILE A CA 1
ATOM 906 C C . ILE A 1 118 ? -1.792 4.335 14.011 1.00 96.62 118 ILE A C 1
ATOM 908 O O . ILE A 1 118 ? -2.347 4.811 15.005 1.00 96.62 118 ILE A O 1
ATOM 912 N N . VAL A 1 119 ? -2.346 3.348 13.303 1.00 96.38 119 VAL A N 1
ATOM 913 C CA . VAL A 1 119 ? -3.684 2.811 13.594 1.00 96.38 119 VAL A CA 1
ATOM 914 C C . VAL A 1 119 ? -3.714 2.082 14.935 1.00 96.38 119 VAL A C 1
ATOM 916 O O . VAL A 1 119 ? -4.667 2.247 15.700 1.00 96.38 119 VAL A O 1
ATOM 919 N N . ALA A 1 120 ? -2.683 1.296 15.247 1.00 94.50 120 ALA A N 1
ATOM 920 C CA . ALA A 1 120 ? -2.587 0.568 16.507 1.00 94.50 120 ALA A CA 1
ATOM 921 C C . ALA A 1 120 ? -2.512 1.530 17.701 1.00 94.50 120 ALA A C 1
ATOM 923 O O . ALA A 1 120 ? -3.304 1.401 18.639 1.00 94.50 120 ALA A O 1
ATOM 924 N N . LEU A 1 121 ? -1.632 2.534 17.641 1.00 95.50 121 LEU A N 1
ATOM 925 C CA . LEU A 1 121 ? -1.498 3.550 18.687 1.00 95.50 121 LEU A CA 1
ATOM 926 C C . LEU A 1 121 ? -2.769 4.390 18.824 1.00 95.50 121 LEU A C 1
ATOM 928 O O . LEU A 1 121 ? -3.251 4.588 19.940 1.00 95.50 121 LEU A O 1
ATOM 932 N N . GLY A 1 122 ? -3.363 4.819 17.707 1.00 93.81 122 GLY A N 1
ATOM 933 C CA . GLY A 1 122 ? -4.629 5.551 17.706 1.00 93.81 122 GLY A CA 1
ATOM 934 C C . GLY A 1 122 ? -5.763 4.746 18.345 1.00 93.81 122 GLY A C 1
ATOM 935 O O . GLY A 1 122 ? -6.498 5.260 19.189 1.00 93.81 122 GLY A O 1
ATOM 936 N N . ALA A 1 123 ? -5.870 3.454 18.022 1.00 91.62 123 ALA A N 1
ATOM 937 C CA . ALA A 1 123 ? -6.858 2.563 18.624 1.00 91.62 123 ALA A CA 1
ATOM 938 C C . ALA A 1 123 ? -6.612 2.346 20.126 1.00 91.62 123 ALA A C 1
ATOM 940 O O . ALA A 1 123 ? -7.570 2.309 20.904 1.00 91.62 123 ALA A O 1
ATOM 941 N N . MET A 1 124 ? -5.351 2.209 20.548 1.00 91.88 124 MET A N 1
ATOM 942 C CA . MET A 1 124 ? -4.982 2.097 21.962 1.00 91.88 124 MET A CA 1
ATOM 943 C C . MET A 1 124 ? -5.338 3.366 22.738 1.00 91.88 124 MET A C 1
ATOM 945 O O . MET A 1 124 ? -5.975 3.276 23.789 1.00 91.88 124 MET A O 1
ATOM 949 N N . LEU A 1 125 ? -4.978 4.537 22.211 1.00 93.06 125 LEU A N 1
ATOM 950 C CA . LEU A 1 125 ? -5.272 5.827 22.830 1.00 93.06 125 LEU A CA 1
ATOM 951 C C . LEU A 1 125 ? -6.784 6.057 22.932 1.00 93.06 125 LEU A C 1
ATOM 953 O O . LEU A 1 125 ? -7.285 6.384 24.004 1.00 93.06 125 LEU A O 1
ATOM 957 N N . TRP A 1 126 ? -7.528 5.783 21.860 1.00 89.94 126 TRP A N 1
ATOM 958 C CA . TRP A 1 126 ? -8.987 5.895 21.850 1.00 89.94 126 TRP A CA 1
ATOM 959 C C . TRP A 1 126 ? -9.660 5.009 22.905 1.00 89.94 126 TRP A C 1
ATOM 961 O O . TRP A 1 126 ? -10.609 5.431 23.562 1.00 89.94 126 TRP A O 1
ATOM 971 N N . ARG A 1 127 ? -9.168 3.779 23.100 1.00 88.94 127 ARG A N 1
ATOM 972 C CA . ARG A 1 127 ? -9.681 2.880 24.146 1.00 88.94 127 ARG A CA 1
ATOM 973 C C . ARG A 1 127 ? -9.407 3.412 25.551 1.00 88.94 127 ARG A C 1
ATOM 975 O O . ARG A 1 127 ? -10.262 3.241 26.408 1.00 88.94 127 ARG A O 1
ATOM 982 N N . ARG A 1 128 ? -8.253 4.048 25.776 1.00 88.88 128 ARG A N 1
ATOM 983 C CA . ARG A 1 128 ? -7.888 4.648 27.073 1.00 88.88 128 ARG A CA 1
ATOM 984 C C . ARG A 1 128 ? -8.689 5.908 27.391 1.00 88.88 128 ARG A C 1
ATOM 986 O O . ARG A 1 128 ? -9.009 6.136 28.547 1.00 88.88 128 ARG A O 1
ATOM 993 N N . LEU A 1 129 ? -8.991 6.716 26.377 1.00 88.25 129 LEU A N 1
ATOM 994 C CA . LEU A 1 129 ? -9.710 7.984 26.532 1.00 88.25 129 LEU A CA 1
ATOM 995 C C . LEU A 1 129 ? -11.234 7.829 26.501 1.00 88.25 129 LEU A C 1
ATOM 997 O O . LEU A 1 129 ? -11.947 8.797 26.756 1.00 88.25 129 LEU A O 1
ATOM 1001 N N . ARG A 1 130 ? -11.754 6.640 26.170 1.00 79.56 130 ARG A N 1
ATOM 1002 C CA . ARG A 1 130 ? -13.195 6.393 26.208 1.00 79.56 130 ARG A CA 1
ATOM 1003 C C . ARG A 1 130 ? -13.692 6.510 27.653 1.00 79.56 130 ARG A C 1
ATOM 1005 O O . ARG A 1 130 ? -13.238 5.728 28.487 1.00 79.56 130 ARG A O 1
ATOM 1012 N N . PRO A 1 131 ? -14.644 7.418 27.945 1.00 64.75 131 PRO A N 1
ATOM 1013 C CA . PRO A 1 131 ? -15.298 7.448 29.244 1.00 64.75 131 PRO A CA 1
ATOM 1014 C C . PRO A 1 131 ? -15.923 6.080 29.516 1.00 64.75 131 PRO A C 1
ATOM 1016 O O . PRO A 1 131 ? -16.540 5.501 28.612 1.00 64.75 131 PRO A O 1
ATOM 1019 N N . ALA A 1 132 ? -15.750 5.564 30.734 1.00 66.75 132 ALA A N 1
ATOM 1020 C CA . ALA A 1 132 ? -16.520 4.419 31.196 1.00 66.75 132 ALA A CA 1
ATOM 1021 C C . ALA A 1 132 ? -18.005 4.771 31.024 1.00 66.75 132 ALA A C 1
ATOM 1023 O O . ALA A 1 132 ? -18.463 5.785 31.549 1.00 66.75 132 ALA A O 1
ATOM 1024 N N . ARG A 1 133 ? -18.702 4.006 30.183 1.00 53.25 133 ARG A N 1
ATOM 1025 C CA . ARG A 1 133 ? -20.160 4.070 30.087 1.00 53.25 133 ARG A CA 1
ATOM 1026 C C . ARG A 1 133 ? -20.764 3.251 31.207 1.00 53.25 133 ARG A C 1
ATOM 1028 O O . ARG A 1 133 ? -20.201 2.164 31.464 1.00 53.25 133 ARG A O 1
#

Secondary structure (DSSP, 8-state):
-HHHHHHHTTHHHHHHHHHHHHHHT--SS-B-S---B----HHHHHHHHT-HHHHHHHHHHHHHHHHHH-GGGHHHHHHHHHHHHHHHHHHHTTBTT---BGGGHHHHHHHHHHHHHHHHHHHHHHHHHSPP-